Protein AF-A0A1I3ZCI2-F1 (afdb_monomer_lite)

Structure (mmCIF, N/CA/C/O backbone):
data_AF-A0A1I3ZCI2-F1
#
_entry.id   AF-A0A1I3ZCI2-F1
#
loop_
_atom_site.group_PDB
_atom_site.id
_atom_site.type_symbol
_atom_site.label_atom_id
_atom_site.label_alt_id
_atom_site.label_comp_id
_atom_site.label_asym_id
_atom_site.label_entity_id
_atom_site.label_seq_id
_atom_site.pdbx_PDB_ins_code
_atom_site.Cartn_x
_atom_site.Cartn_y
_atom_site.Cartn_z
_atom_site.occupancy
_atom_site.B_iso_or_equiv
_atom_site.auth_seq_id
_atom_site.auth_comp_id
_atom_site.auth_asym_id
_atom_site.auth_atom_id
_atom_site.pdbx_PDB_model_num
ATOM 1 N N . MET A 1 1 ? 65.351 52.005 45.453 1.00 59.25 1 MET A N 1
ATOM 2 C CA . MET A 1 1 ? 65.004 51.516 44.097 1.00 59.25 1 MET A CA 1
ATOM 3 C C . MET A 1 1 ? 65.085 49.979 43.999 1.00 59.25 1 MET A C 1
ATOM 5 O O . MET A 1 1 ? 65.671 49.461 43.067 1.00 59.25 1 MET A O 1
ATOM 9 N N . TYR A 1 2 ? 64.504 49.234 44.954 1.00 54.25 2 TYR A N 1
ATOM 10 C CA . TYR A 1 2 ? 64.512 47.751 44.967 1.00 54.25 2 TYR A CA 1
ATOM 11 C C . TYR A 1 2 ? 63.133 47.132 45.295 1.00 54.25 2 TYR A C 1
ATOM 13 O O . TYR A 1 2 ? 62.889 45.965 45.006 1.00 54.25 2 TYR A O 1
ATOM 21 N N . THR A 1 3 ? 62.190 47.919 45.827 1.00 52.69 3 THR A N 1
ATOM 22 C CA . THR A 1 3 ? 60.870 47.436 46.277 1.00 52.69 3 THR A CA 1
ATOM 23 C C . THR A 1 3 ? 59.794 47.467 45.179 1.00 52.69 3 THR A C 1
ATOM 25 O O . THR A 1 3 ? 58.899 46.633 45.184 1.00 52.69 3 THR A O 1
ATOM 28 N N . LEU A 1 4 ? 59.911 48.351 44.178 1.00 53.44 4 LEU A N 1
ATOM 29 C CA . LEU A 1 4 ? 58.973 48.442 43.039 1.00 53.44 4 LEU A CA 1
ATOM 30 C C . LEU A 1 4 ? 59.232 47.411 41.921 1.00 53.44 4 LEU A C 1
ATOM 32 O O . LEU A 1 4 ? 58.362 47.184 41.081 1.00 53.44 4 LEU A O 1
ATOM 36 N N . LEU A 1 5 ? 60.411 46.776 41.901 1.00 48.78 5 LEU A N 1
ATOM 37 C CA . LEU A 1 5 ? 60.762 45.772 40.889 1.00 48.78 5 LEU A CA 1
ATOM 38 C C . LEU A 1 5 ? 60.222 44.373 41.247 1.00 48.78 5 LEU A C 1
ATOM 40 O O . LEU A 1 5 ? 59.852 43.614 40.356 1.00 48.78 5 LEU A O 1
ATOM 44 N N . LYS A 1 6 ? 60.104 44.042 42.545 1.00 48.59 6 LYS A N 1
ATOM 45 C CA . LYS A 1 6 ? 59.619 42.728 43.016 1.00 48.59 6 LYS A CA 1
ATOM 46 C C . LYS A 1 6 ? 58.111 42.521 42.815 1.00 48.59 6 LYS A C 1
ATOM 48 O O . LYS A 1 6 ? 57.693 41.419 42.475 1.00 48.59 6 LYS A O 1
ATOM 53 N N . THR A 1 7 ? 57.294 43.565 42.950 1.00 51.94 7 THR A N 1
ATOM 54 C CA . THR A 1 7 ? 55.829 43.482 42.781 1.00 51.94 7 THR A CA 1
ATOM 55 C C . THR A 1 7 ? 55.403 43.339 41.319 1.00 51.94 7 THR A C 1
ATOM 57 O O . THR A 1 7 ? 54.515 42.543 41.026 1.00 51.94 7 THR A O 1
ATOM 60 N N . LYS A 1 8 ? 56.076 44.009 40.371 1.00 48.78 8 LYS A N 1
ATOM 61 C CA . LYS A 1 8 ? 55.823 43.794 38.930 1.00 48.78 8 LYS A CA 1
ATOM 62 C C . LYS A 1 8 ? 56.320 42.434 38.431 1.00 48.78 8 LYS A C 1
ATOM 64 O O . LYS A 1 8 ? 55.746 41.888 37.492 1.00 48.78 8 LYS A O 1
ATOM 69 N N . LEU A 1 9 ? 57.366 41.889 39.053 1.00 48.88 9 LEU A N 1
ATOM 70 C CA . LEU A 1 9 ? 57.919 40.584 38.701 1.00 48.88 9 LEU A CA 1
ATOM 71 C C . LEU A 1 9 ? 57.015 39.434 39.194 1.00 48.88 9 LEU A C 1
ATOM 73 O O . LEU A 1 9 ? 56.744 38.513 38.433 1.00 48.88 9 LEU A O 1
ATOM 77 N N . SER A 1 10 ? 56.446 39.541 40.402 1.00 54.84 10 SER A N 1
ATOM 78 C CA . SER A 1 10 ? 55.518 38.543 40.970 1.00 54.84 10 SER A CA 1
ATOM 79 C C . SER A 1 10 ? 54.188 38.424 40.198 1.00 54.84 10 SER A C 1
ATOM 81 O O . SER A 1 10 ? 53.708 37.321 39.947 1.00 54.84 10 SER A O 1
ATOM 83 N N . ILE A 1 11 ? 53.631 39.542 39.712 1.00 55.84 11 ILE A N 1
ATOM 84 C CA . ILE A 1 11 ? 52.380 39.545 38.923 1.00 55.84 11 ILE A CA 1
ATOM 85 C C . ILE A 1 11 ? 52.579 38.910 37.535 1.00 55.84 11 ILE A C 1
ATOM 87 O O . ILE A 1 11 ? 51.684 38.233 37.032 1.00 55.84 11 ILE A O 1
ATOM 91 N N . LYS A 1 12 ? 53.766 39.062 36.927 1.00 49.16 12 LYS A N 1
ATOM 92 C CA . LYS A 1 12 ? 54.084 38.414 35.644 1.00 49.16 12 LYS A CA 1
ATOM 93 C C . LYS A 1 12 ? 54.185 36.893 35.768 1.00 49.16 12 LYS A C 1
ATOM 95 O O . LYS A 1 12 ? 53.708 36.204 34.876 1.00 49.16 12 LYS A O 1
ATOM 100 N N . TYR A 1 13 ? 54.745 36.367 36.860 1.00 52.56 13 TYR A N 1
ATOM 101 C CA . TYR A 1 13 ? 54.815 34.916 37.080 1.00 52.56 13 TYR A CA 1
ATOM 102 C C . TYR A 1 13 ? 53.455 34.300 37.436 1.00 52.56 13 TYR A C 1
ATOM 104 O O . TYR A 1 13 ? 53.179 33.181 37.013 1.00 52.56 13 TYR A O 1
ATOM 112 N N . LEU A 1 14 ? 52.580 35.042 38.126 1.00 53.62 14 LEU A N 1
ATOM 113 C CA . LEU A 1 14 ? 51.213 34.604 38.427 1.00 53.62 14 LEU A CA 1
ATOM 114 C C . LEU A 1 14 ? 50.323 34.557 37.169 1.00 53.62 14 LEU A C 1
ATOM 116 O O . LEU A 1 14 ? 49.542 33.628 37.000 1.00 53.62 14 LEU A O 1
ATOM 120 N N . LEU A 1 15 ? 50.473 35.519 36.250 1.00 53.50 15 LEU A N 1
ATOM 121 C CA . LEU A 1 15 ? 49.758 35.509 34.966 1.00 53.50 15 LEU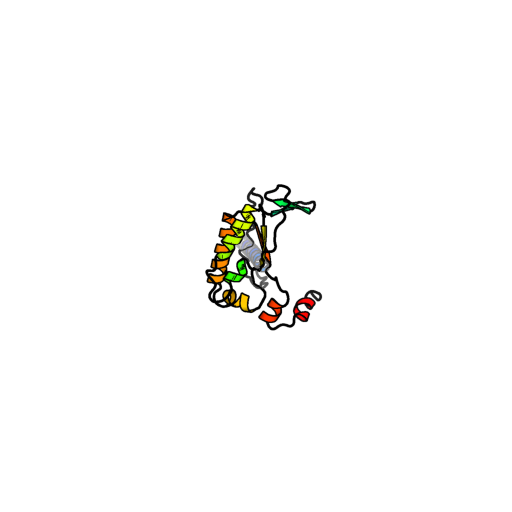 A CA 1
ATOM 122 C C . LEU A 1 15 ? 50.328 34.472 33.987 1.00 53.50 15 LEU A C 1
ATOM 124 O O . LEU A 1 15 ? 49.568 33.872 33.232 1.00 53.50 15 LEU A O 1
ATOM 128 N N . LEU A 1 16 ? 51.640 34.211 34.025 1.00 51.72 16 LEU A N 1
ATOM 129 C CA . LEU A 1 16 ? 52.275 33.181 33.200 1.00 51.72 16 LEU A CA 1
ATOM 130 C C . LEU A 1 16 ? 51.919 31.759 33.678 1.00 51.72 16 LEU A C 1
ATOM 132 O O . LEU A 1 16 ? 51.732 30.883 32.839 1.00 51.72 16 LEU A O 1
ATOM 136 N N . SER A 1 17 ? 51.751 31.522 34.989 1.00 53.41 17 SER A N 1
ATOM 137 C CA . SER A 1 17 ? 51.303 30.210 35.489 1.00 53.41 17 SER A CA 1
ATOM 138 C C . SER A 1 17 ? 49.814 29.952 35.229 1.00 53.41 17 SER A C 1
ATOM 140 O O . SER A 1 17 ? 49.446 28.818 34.925 1.00 53.41 17 SER A O 1
ATOM 142 N N . LEU A 1 18 ? 48.973 30.994 35.242 1.00 50.62 18 LEU A N 1
ATOM 143 C CA . LEU A 1 18 ? 47.554 30.882 34.887 1.00 50.62 18 LEU A CA 1
ATOM 144 C C . LEU A 1 18 ? 47.357 30.598 33.384 1.00 50.62 18 LEU A C 1
ATOM 146 O O . LEU A 1 18 ? 46.472 29.833 33.017 1.00 50.62 18 LEU A O 1
ATOM 150 N N . PHE A 1 19 ? 48.217 31.141 32.514 1.00 50.22 19 PHE A N 1
ATOM 151 C CA . PHE A 1 19 ? 48.160 30.885 31.067 1.00 50.22 19 PHE A CA 1
ATOM 152 C C . PHE A 1 19 ? 48.656 29.477 30.691 1.00 50.22 19 PHE A C 1
ATOM 154 O O . PHE A 1 19 ? 48.075 28.829 29.823 1.00 50.22 19 PHE A O 1
ATOM 161 N N . VAL A 1 20 ? 49.676 28.954 31.385 1.00 50.41 20 VAL A N 1
ATOM 162 C CA . VAL A 1 20 ? 50.170 27.577 31.174 1.00 50.41 20 VAL A CA 1
ATOM 163 C C . VAL A 1 20 ? 49.153 26.529 31.652 1.00 50.41 20 VAL A C 1
ATOM 165 O O . VAL A 1 20 ? 49.036 25.472 31.036 1.00 50.41 20 VAL A O 1
ATOM 168 N N . PHE A 1 21 ? 48.351 26.834 32.679 1.00 46.06 21 PHE A N 1
ATOM 169 C CA . PHE A 1 21 ? 47.284 25.939 33.146 1.00 46.06 21 PHE A CA 1
ATOM 170 C C . PHE A 1 21 ? 46.081 25.882 32.183 1.00 46.06 21 PHE A C 1
ATOM 172 O O . PHE A 1 21 ? 45.436 24.844 32.063 1.00 46.06 21 PHE A O 1
ATOM 179 N N . ILE A 1 22 ? 45.816 26.962 31.438 1.00 48.41 22 ILE A N 1
ATOM 180 C CA . ILE A 1 22 ? 44.743 27.022 30.427 1.00 48.41 22 ILE A CA 1
ATOM 181 C C . ILE A 1 22 ? 45.161 26.324 29.116 1.00 48.41 22 ILE A C 1
ATOM 183 O O . ILE A 1 22 ? 44.318 25.762 28.419 1.00 48.41 22 ILE A O 1
ATOM 187 N N . CYS A 1 23 ? 46.461 26.263 28.801 1.00 41.06 23 CYS A N 1
ATOM 188 C CA . CYS A 1 23 ? 46.961 25.574 27.604 1.00 41.06 23 CYS A CA 1
ATOM 189 C C . CYS A 1 23 ? 47.105 24.046 27.747 1.00 41.06 23 CYS A C 1
ATOM 191 O O . CYS A 1 23 ? 47.161 23.363 26.728 1.00 41.06 23 CYS A O 1
ATOM 193 N N . LEU A 1 24 ? 47.123 23.484 28.963 1.00 42.41 24 LEU A N 1
ATOM 194 C CA . LEU A 1 24 ? 47.218 22.026 29.171 1.00 42.41 24 LEU A CA 1
ATOM 195 C C . LEU A 1 24 ? 45.864 21.289 29.170 1.00 42.41 24 LEU A C 1
ATOM 197 O O . LEU A 1 24 ? 45.852 20.063 29.149 1.00 42.41 24 LEU A O 1
ATOM 201 N N . PHE A 1 25 ? 44.737 22.007 29.110 1.00 44.12 25 PHE A N 1
ATOM 202 C CA . PHE A 1 25 ? 43.405 21.415 28.893 1.00 44.12 25 PHE A CA 1
ATOM 203 C C . PHE A 1 25 ? 42.858 21.629 27.473 1.00 44.12 25 PHE A C 1
ATOM 205 O O . PHE A 1 25 ? 41.718 21.273 27.190 1.00 44.12 25 PHE A O 1
ATOM 212 N N . SER A 1 26 ? 43.669 22.166 26.557 1.00 43.00 26 SER A N 1
ATOM 213 C CA . SER A 1 26 ? 43.266 22.432 25.173 1.00 43.00 26 SER A CA 1
ATOM 214 C C . SER A 1 26 ? 44.251 21.825 24.174 1.00 43.00 26 SER A C 1
ATOM 216 O O . SER A 1 26 ? 44.944 22.538 23.458 1.00 43.00 26 SER A O 1
ATOM 218 N N . CYS A 1 27 ? 44.353 20.490 24.157 1.00 39.41 27 CYS A N 1
ATOM 219 C CA . CYS A 1 27 ? 44.742 19.726 22.963 1.00 39.41 27 CYS A CA 1
ATOM 220 C C . CYS A 1 27 ? 44.476 18.221 23.157 1.00 39.41 27 CYS A C 1
ATOM 222 O O . CYS A 1 27 ? 45.391 17.407 23.226 1.00 39.41 27 CYS A O 1
ATOM 224 N N . GLY A 1 28 ? 43.202 17.847 23.254 1.00 35.25 28 GLY A N 1
ATOM 225 C CA . GLY A 1 28 ? 42.750 16.483 22.987 1.00 35.25 28 GLY A CA 1
ATOM 226 C C . GLY A 1 28 ? 42.014 16.475 21.653 1.00 35.25 28 GLY A C 1
ATOM 227 O O . GLY A 1 28 ? 40.804 16.661 21.624 1.00 35.25 28 GLY A O 1
ATOM 228 N N . LYS A 1 29 ? 42.737 16.332 20.536 1.00 40.69 29 LYS A N 1
ATOM 229 C CA . LYS A 1 29 ? 42.114 16.009 19.245 1.00 40.69 29 LYS A CA 1
ATOM 230 C C . LYS A 1 29 ? 41.811 14.511 19.234 1.00 40.69 29 LYS A C 1
ATOM 232 O O . LYS A 1 29 ? 42.633 13.725 18.778 1.00 40.69 29 LYS A O 1
ATOM 237 N N . GLU A 1 30 ? 40.642 14.123 19.726 1.00 37.84 30 GLU A N 1
ATOM 238 C CA . GLU A 1 30 ? 40.010 12.890 19.259 1.00 37.84 30 GLU A CA 1
ATOM 239 C C . GLU A 1 30 ? 39.299 13.224 17.951 1.00 37.84 30 GLU A C 1
ATOM 241 O O . GLU A 1 30 ? 38.333 13.987 17.926 1.00 37.84 30 GLU A O 1
ATOM 246 N N . GLY A 1 31 ? 39.831 12.702 16.845 1.00 40.62 31 GLY A N 1
ATOM 247 C CA . GLY A 1 31 ? 39.145 12.716 15.563 1.00 40.62 31 GLY A CA 1
ATOM 248 C C . GLY A 1 31 ? 37.869 11.898 15.686 1.00 40.62 31 GLY A C 1
ATOM 249 O O . GLY A 1 31 ? 37.899 10.678 15.565 1.00 40.62 31 GLY A O 1
ATOM 250 N N . LYS A 1 32 ? 36.754 12.576 15.951 1.00 33.88 32 LYS A N 1
ATOM 251 C CA . LYS A 1 32 ? 35.428 12.020 15.727 1.00 33.88 32 LYS A CA 1
ATOM 252 C C . LYS A 1 32 ? 35.200 12.061 14.224 1.00 33.88 32 LYS A C 1
ATOM 254 O O . LYS A 1 32 ? 35.212 13.130 13.623 1.00 33.88 32 LYS A O 1
ATOM 259 N N . THR A 1 33 ? 35.056 10.893 13.615 1.00 37.25 33 THR A N 1
ATOM 260 C CA . THR A 1 33 ? 34.386 10.747 12.327 1.00 37.25 33 THR A CA 1
ATOM 261 C C . THR A 1 33 ? 33.009 11.389 12.469 1.00 37.25 33 THR A C 1
ATOM 263 O O . THR A 1 33 ? 32.139 10.856 13.154 1.00 37.25 33 THR A O 1
ATOM 266 N N . GLU A 1 34 ? 32.845 12.578 11.895 1.00 34.38 34 GLU A N 1
ATOM 267 C CA . GLU A 1 34 ? 31.553 13.239 11.768 1.00 34.38 34 GLU A CA 1
ATOM 268 C C . GLU A 1 34 ? 30.703 12.398 10.814 1.00 34.38 34 GLU A C 1
ATOM 270 O O . GLU A 1 34 ? 30.825 12.468 9.593 1.00 34.38 34 GLU A O 1
ATOM 275 N N . ILE A 1 35 ? 29.878 11.532 11.396 1.00 47.97 35 ILE A N 1
ATOM 276 C CA . ILE A 1 35 ? 28.652 11.087 10.746 1.00 47.97 35 ILE A CA 1
ATOM 277 C C . ILE A 1 35 ? 27.792 12.358 10.653 1.00 47.97 35 ILE A C 1
ATOM 279 O O . ILE A 1 35 ? 27.649 13.033 11.679 1.00 47.97 35 ILE A O 1
ATOM 283 N N . PRO A 1 36 ? 27.282 12.736 9.466 1.00 49.50 36 PRO A N 1
ATOM 284 C CA . PRO A 1 36 ? 26.398 13.888 9.335 1.00 49.50 36 PRO A CA 1
ATOM 285 C C . PRO A 1 36 ? 25.266 13.763 10.360 1.00 49.50 36 PRO A C 1
ATOM 287 O O . PRO A 1 36 ? 24.793 12.641 10.567 1.00 49.50 36 PRO A O 1
ATOM 290 N N . PRO A 1 37 ? 24.854 14.850 11.035 1.00 40.59 37 PRO A N 1
ATOM 291 C CA . PRO A 1 37 ? 23.706 14.776 11.919 1.00 40.59 37 PRO A CA 1
ATOM 292 C C . PRO A 1 37 ? 22.520 14.293 11.088 1.00 40.59 37 PRO A C 1
ATOM 294 O O . PRO A 1 37 ? 22.184 14.886 10.066 1.00 40.59 37 PRO A O 1
ATOM 297 N N . ASP A 1 38 ? 21.962 13.167 11.515 1.00 51.78 38 ASP A N 1
ATOM 298 C CA . ASP A 1 38 ? 20.661 12.695 11.085 1.00 51.78 38 ASP A CA 1
ATOM 299 C C . ASP A 1 38 ? 19.645 13.755 11.534 1.00 51.78 38 ASP A C 1
ATOM 301 O O . ASP A 1 38 ? 19.262 13.829 12.709 1.00 51.78 38 ASP A O 1
ATOM 305 N N . ASP A 1 39 ? 19.314 14.652 10.602 1.00 46.59 39 ASP A N 1
ATOM 306 C CA . ASP A 1 39 ? 18.337 15.744 10.737 1.00 46.59 39 ASP A CA 1
ATOM 307 C C . ASP A 1 39 ? 16.909 15.207 10.979 1.00 46.59 39 ASP A C 1
ATOM 309 O O . ASP A 1 39 ? 15.962 15.959 11.174 1.00 46.59 39 ASP A O 1
ATOM 313 N N . ASP A 1 40 ? 16.760 13.884 11.070 1.00 50.06 40 ASP A N 1
ATOM 314 C CA . ASP A 1 40 ? 15.508 13.194 11.358 1.00 50.06 40 ASP A CA 1
ATOM 315 C C . ASP A 1 40 ? 15.314 12.939 12.873 1.00 50.06 40 ASP A C 1
ATOM 317 O O . ASP A 1 40 ? 14.327 12.330 13.296 1.00 50.06 40 ASP A O 1
ATOM 321 N N . THR A 1 41 ? 16.238 13.399 13.731 1.00 45.31 41 THR A N 1
ATOM 322 C CA . THR A 1 41 ? 16.157 13.205 15.197 1.00 45.31 41 THR A CA 1
ATOM 323 C C . THR A 1 41 ? 15.316 14.247 15.937 1.00 45.31 41 THR A C 1
ATOM 325 O O . THR A 1 41 ? 15.110 14.118 17.152 1.00 45.31 41 THR A O 1
ATOM 328 N N . GLU A 1 42 ? 14.760 15.243 15.244 1.00 43.56 42 GLU A N 1
ATOM 329 C CA . GLU A 1 42 ? 13.741 16.106 15.834 1.00 43.56 42 GLU A CA 1
ATOM 330 C C . GLU A 1 42 ? 12.428 15.316 15.942 1.00 43.56 42 GLU A C 1
ATOM 332 O O . GLU A 1 42 ? 11.616 15.270 15.021 1.00 43.56 42 GLU A O 1
ATOM 337 N N . ILE A 1 43 ? 12.228 14.638 17.081 1.00 49.22 43 ILE A N 1
ATOM 338 C CA . ILE A 1 43 ? 10.948 13.999 17.410 1.00 49.22 43 ILE A CA 1
ATOM 339 C C . ILE A 1 43 ? 9.883 15.096 17.306 1.00 49.22 43 ILE A C 1
ATOM 341 O O . ILE A 1 43 ? 9.901 16.022 18.128 1.00 49.22 43 ILE A O 1
ATOM 345 N N . PRO A 1 44 ? 8.960 15.024 16.328 1.00 47.72 44 PRO A N 1
ATOM 346 C CA . PRO A 1 44 ? 7.988 16.080 16.133 1.00 47.72 44 PRO A CA 1
ATOM 347 C C . PRO A 1 44 ? 7.182 16.250 17.425 1.00 47.72 44 PRO A C 1
ATOM 349 O O . PRO A 1 44 ? 6.868 15.256 18.094 1.00 47.72 44 PRO A O 1
ATOM 352 N N . PRO A 1 45 ? 6.857 17.496 17.815 1.00 41.97 45 PRO A N 1
ATOM 353 C CA . PRO A 1 45 ? 6.168 17.764 19.066 1.00 41.97 45 PRO A CA 1
ATOM 354 C C . PRO A 1 45 ? 4.902 16.910 19.148 1.00 41.97 45 PRO A C 1
ATOM 356 O O . PRO A 1 45 ? 4.096 16.886 18.216 1.00 41.97 45 PRO A O 1
ATOM 359 N N . LYS A 1 46 ? 4.746 16.190 20.268 1.00 44.78 46 LYS A N 1
ATOM 360 C CA . LYS A 1 46 ? 3.597 15.322 20.547 1.00 44.78 46 LYS A CA 1
ATOM 361 C C . LYS A 1 46 ? 2.317 16.150 20.454 1.00 44.78 46 LYS A C 1
ATOM 363 O O . LYS A 1 46 ? 1.940 16.840 21.395 1.00 44.78 46 LYS A O 1
ATOM 368 N N . LYS A 1 47 ? 1.661 16.092 19.299 1.00 45.47 47 LYS A N 1
ATOM 369 C CA . LYS A 1 47 ? 0.342 16.676 19.085 1.00 45.47 47 LYS A CA 1
ATOM 370 C C . LYS A 1 47 ? -0.649 15.860 19.916 1.00 45.47 47 LYS A C 1
ATOM 372 O O . LYS A 1 47 ? -0.603 14.633 19.872 1.00 45.47 47 LYS A O 1
ATOM 377 N N . ASP A 1 48 ? -1.567 16.506 20.628 1.00 53.94 48 ASP A N 1
ATOM 378 C CA . ASP A 1 48 ? -2.640 15.852 21.404 1.00 53.94 48 ASP A CA 1
ATOM 379 C C . ASP A 1 48 ? -3.686 15.106 20.527 1.00 53.94 48 ASP A C 1
ATOM 381 O O . ASP A 1 48 ? -4.826 14.887 20.930 1.00 53.94 48 ASP A O 1
ATOM 385 N N . GLN A 1 49 ? -3.318 14.701 19.309 1.00 56.91 49 GLN A N 1
ATOM 386 C CA . GLN A 1 49 ? -4.117 13.917 18.373 1.00 56.91 49 GLN A CA 1
ATOM 387 C C . GLN A 1 49 ? -3.541 12.503 18.300 1.00 56.91 49 GLN A C 1
ATOM 389 O O . GLN A 1 49 ? -2.389 12.310 17.916 1.00 56.91 49 GLN A O 1
ATOM 394 N N . TYR A 1 50 ? -4.345 11.506 18.667 1.00 52.22 50 TYR A N 1
ATOM 395 C CA . TYR A 1 50 ? -3.969 10.101 18.533 1.00 52.22 50 TYR A CA 1
ATOM 396 C C . TYR A 1 50 ? -3.551 9.782 17.079 1.00 52.22 50 TYR A C 1
ATOM 398 O O . TYR A 1 50 ? -4.240 10.209 16.153 1.00 52.22 50 TYR A O 1
ATOM 406 N N . PRO A 1 51 ? -2.458 9.027 16.862 1.00 66.62 51 PRO A N 1
ATOM 407 C CA . PRO A 1 51 ? -1.763 8.914 15.571 1.00 66.62 51 PRO A CA 1
ATOM 408 C C . PRO A 1 51 ? -2.448 7.998 14.530 1.00 66.62 51 PRO A C 1
ATOM 410 O O . PRO A 1 51 ? -1.778 7.432 13.673 1.00 66.62 51 PRO A O 1
ATOM 413 N N . GLY A 1 52 ? -3.769 7.802 14.593 1.00 81.56 52 GLY A N 1
ATOM 414 C CA . GLY A 1 52 ? -4.463 6.754 13.835 1.00 81.56 52 GLY A CA 1
ATOM 415 C C . GLY A 1 52 ? -4.498 5.428 14.602 1.00 81.56 52 GLY A C 1
ATOM 416 O O . GLY A 1 52 ? -4.981 5.394 15.738 1.00 81.56 52 GLY A O 1
ATOM 417 N N . LEU A 1 53 ? -4.036 4.332 13.986 1.00 90.25 53 LEU A N 1
ATOM 418 C CA . LEU A 1 53 ? -3.957 3.020 14.644 1.00 90.25 53 LEU A CA 1
ATOM 419 C C . LEU A 1 53 ? -2.818 2.982 15.671 1.00 90.25 53 LEU A C 1
ATOM 421 O O . LEU A 1 53 ? -1.695 3.396 15.393 1.00 90.25 53 LEU A O 1
ATOM 425 N N .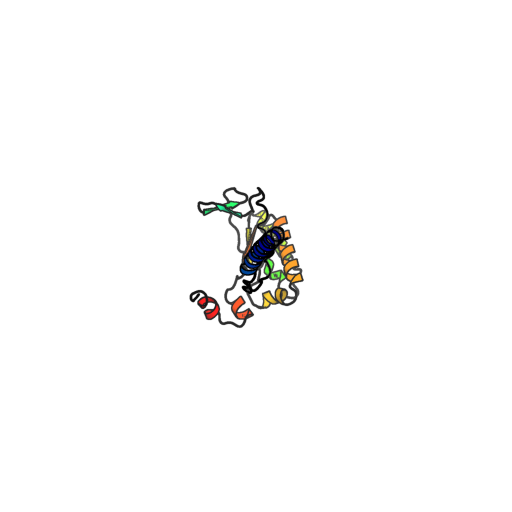 SER A 1 54 ? -3.094 2.438 16.852 1.00 91.25 54 SER A N 1
ATOM 426 C CA . SER A 1 54 ? -2.100 2.227 17.906 1.00 91.25 54 SER A CA 1
ATOM 427 C C . SER A 1 54 ? -2.437 0.999 18.749 1.00 91.25 54 SER A C 1
ATOM 429 O O . SER A 1 54 ? -3.488 0.382 18.578 1.00 91.25 54 SER A O 1
ATOM 431 N N . VAL A 1 55 ? -1.532 0.614 19.646 1.00 92.44 55 VAL A N 1
ATOM 432 C CA . VAL A 1 55 ? -1.724 -0.522 20.554 1.00 92.44 55 VAL A CA 1
ATOM 433 C C . VAL A 1 55 ? -1.701 -0.013 21.993 1.00 92.44 55 VAL A C 1
ATOM 435 O O . VAL A 1 55 ? -0.816 0.759 22.366 1.00 92.44 55 VAL A O 1
ATOM 438 N N . SER A 1 56 ? -2.689 -0.408 22.797 1.00 91.44 56 SER A N 1
ATOM 439 C CA . SER A 1 56 ? -2.752 -0.073 24.221 1.00 91.44 56 SER A CA 1
ATOM 440 C C . SER A 1 56 ? -1.660 -0.804 25.011 1.00 91.44 56 SER A C 1
ATOM 442 O O . SER A 1 56 ? -1.109 -1.806 24.557 1.00 91.44 56 SER A O 1
ATOM 444 N N . ALA A 1 57 ? -1.389 -0.366 26.245 1.00 90.69 57 ALA A N 1
ATOM 445 C CA . ALA A 1 57 ? -0.453 -1.058 27.140 1.00 90.69 57 ALA A CA 1
ATOM 446 C C . ALA A 1 57 ? -0.839 -2.528 27.416 1.00 90.69 57 ALA A C 1
ATOM 448 O O . ALA A 1 57 ? 0.016 -3.332 27.774 1.00 90.69 57 ALA A O 1
ATOM 449 N N . ASN A 1 58 ? -2.113 -2.880 27.217 1.00 92.56 58 ASN A N 1
ATOM 450 C CA . ASN A 1 58 ? -2.646 -4.227 27.419 1.00 92.56 58 ASN A CA 1
ATOM 451 C C . ASN A 1 58 ? -2.754 -5.034 26.110 1.00 92.56 58 ASN A C 1
ATOM 453 O O . ASN A 1 58 ? -3.303 -6.134 26.120 1.00 92.56 58 ASN A O 1
ATOM 457 N N . GLY A 1 59 ? -2.258 -4.506 24.985 1.00 92.88 59 GLY A N 1
ATOM 458 C CA . GLY A 1 59 ? -2.275 -5.193 23.691 1.00 92.88 59 GLY A CA 1
ATOM 459 C C . GLY A 1 59 ? -3.566 -5.031 22.881 1.00 92.88 59 GLY A C 1
ATOM 460 O O . GLY A 1 59 ? -3.769 -5.759 21.912 1.00 92.88 59 GLY A O 1
ATOM 461 N N . GLU A 1 60 ? -4.451 -4.097 23.242 1.00 94.50 60 GLU A N 1
ATOM 462 C CA . GLU A 1 60 ? -5.663 -3.822 22.460 1.00 94.50 60 GLU A CA 1
ATOM 463 C C . GLU A 1 60 ? -5.353 -2.900 21.282 1.00 94.50 60 GLU A C 1
ATOM 465 O O . GLU A 1 60 ? -4.670 -1.890 21.443 1.00 94.50 60 GLU A O 1
ATOM 470 N N . LEU A 1 61 ? -5.896 -3.212 20.106 1.00 94.00 61 LEU A N 1
ATOM 471 C CA . LEU A 1 61 ? -5.833 -2.314 18.958 1.00 94.00 61 LEU A CA 1
ATOM 472 C C . LEU A 1 61 ? -6.768 -1.122 19.192 1.00 94.00 61 LEU A C 1
ATOM 474 O O . LEU A 1 61 ? -7.945 -1.301 19.510 1.00 94.00 61 LEU A O 1
ATOM 478 N N . LEU A 1 62 ? -6.248 0.087 19.016 1.00 93.38 62 LEU A N 1
ATOM 479 C CA . LEU A 1 62 ? -6.981 1.339 19.144 1.00 93.38 62 LEU A CA 1
ATOM 480 C C . LEU A 1 62 ? -6.994 2.059 17.797 1.00 93.38 62 LEU A C 1
ATOM 482 O O . LEU A 1 62 ? -5.977 2.098 17.108 1.00 93.38 62 LEU A O 1
ATOM 486 N N . LEU A 1 63 ? -8.118 2.677 17.449 1.00 90.88 63 LEU A N 1
ATOM 487 C CA . LEU A 1 63 ? -8.219 3.649 16.364 1.00 90.88 63 LEU A CA 1
ATOM 488 C C . LEU A 1 63 ? -8.600 4.986 16.987 1.00 90.88 63 LEU A C 1
ATOM 490 O O . LEU A 1 63 ? -9.653 5.102 17.614 1.00 90.88 63 LEU A O 1
ATOM 494 N N . ASN A 1 64 ? -7.729 5.986 16.854 1.00 89.19 64 ASN A N 1
ATOM 495 C CA . ASN A 1 64 ? -7.930 7.312 17.447 1.00 89.19 64 ASN A CA 1
ATOM 496 C C . ASN A 1 64 ? -8.180 7.264 18.971 1.00 89.19 64 ASN A C 1
ATOM 498 O O . ASN A 1 64 ? -8.984 8.023 19.507 1.00 89.19 64 ASN A O 1
ATOM 502 N N . GLY A 1 65 ? -7.510 6.339 19.666 1.00 88.88 65 GLY A N 1
ATOM 503 C CA . GLY A 1 65 ? -7.627 6.160 21.118 1.00 88.88 65 GLY A CA 1
ATOM 504 C C . GLY A 1 65 ? -8.835 5.334 21.580 1.00 88.88 65 GLY A C 1
ATOM 505 O O . GLY A 1 65 ? -8.963 5.078 22.775 1.00 88.88 65 GLY A O 1
ATOM 506 N N . VAL A 1 66 ? -9.6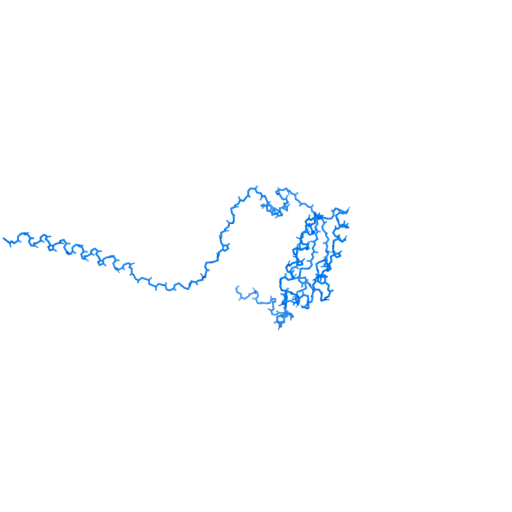96 4.877 20.667 1.00 91.06 66 VAL A N 1
ATOM 507 C CA . VAL A 1 66 ? -10.871 4.048 20.981 1.00 91.06 66 VAL A CA 1
ATOM 508 C C . VAL A 1 66 ? -10.593 2.587 20.616 1.00 91.06 66 VAL A C 1
ATOM 510 O O . VAL A 1 66 ? -10.029 2.351 19.546 1.00 91.06 66 VAL A O 1
ATOM 513 N N . PRO A 1 67 ? -10.990 1.595 21.443 1.00 94.69 67 PRO A N 1
ATOM 514 C CA . PRO A 1 67 ? -10.875 0.181 21.092 1.00 94.69 67 PRO A CA 1
ATOM 515 C C . PRO A 1 67 ? -11.456 -0.119 19.710 1.00 94.69 67 PRO A C 1
ATOM 517 O O . PRO A 1 67 ? -12.614 0.191 19.426 1.00 94.69 67 PRO A O 1
ATOM 520 N N . TYR A 1 68 ? -10.646 -0.733 18.853 1.00 94.44 68 TYR A N 1
ATOM 521 C CA . TYR A 1 68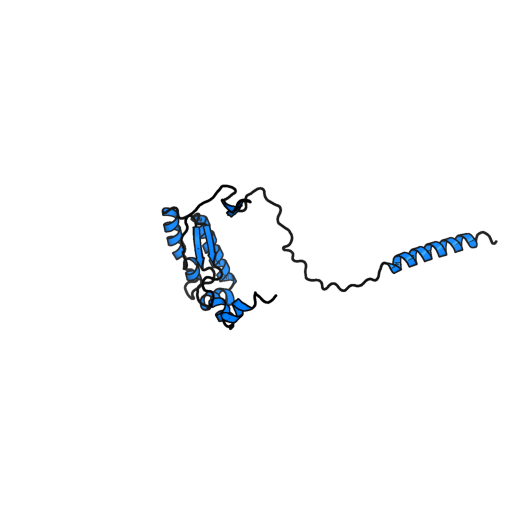 ? -10.970 -0.965 17.454 1.00 94.44 68 TYR A CA 1
ATOM 522 C C . TYR A 1 68 ? -10.894 -2.446 17.096 1.00 94.44 68 TYR A C 1
ATOM 524 O O . TYR A 1 68 ? -9.956 -3.161 17.448 1.00 94.44 68 TYR A O 1
ATOM 532 N N . LYS A 1 69 ? -11.901 -2.901 16.349 1.00 94.25 69 LYS A N 1
ATOM 533 C CA . LYS A 1 69 ? -11.950 -4.216 15.712 1.00 94.25 69 LYS A CA 1
ATOM 534 C C . LYS A 1 69 ? -12.543 -4.030 14.323 1.00 94.25 69 LYS A C 1
ATOM 536 O O . LYS A 1 69 ? -13.594 -3.410 14.184 1.00 94.25 69 LYS A O 1
ATOM 541 N N . GLY A 1 70 ? -11.890 -4.583 13.311 1.00 92.75 70 GLY A N 1
ATOM 542 C CA . GLY A 1 70 ? -12.358 -4.525 11.932 1.00 92.75 70 GLY A CA 1
ATOM 543 C C . GLY A 1 70 ? -11.973 -5.786 11.172 1.00 92.75 70 GLY A C 1
ATOM 544 O O . GLY A 1 70 ? -10.997 -6.453 11.517 1.00 92.75 70 GLY A O 1
ATOM 545 N N . ILE A 1 71 ? -12.755 -6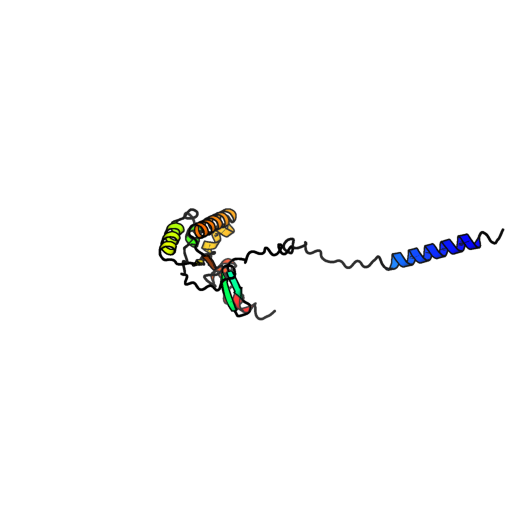.116 10.147 1.00 96.75 71 ILE A N 1
ATOM 546 C CA . ILE A 1 71 ? -12.503 -7.251 9.256 1.00 96.75 71 ILE A CA 1
ATOM 547 C C . ILE A 1 71 ? -12.228 -6.689 7.868 1.00 96.75 71 ILE A C 1
ATOM 549 O O . ILE A 1 71 ? -13.138 -6.187 7.215 1.00 96.75 71 ILE A O 1
ATOM 553 N N . GLY A 1 72 ? -10.972 -6.762 7.438 1.00 97.31 72 GLY A N 1
ATOM 554 C CA . GLY A 1 72 ? -10.549 -6.340 6.107 1.00 97.31 72 GLY A CA 1
ATOM 555 C C . GLY A 1 72 ? -10.465 -7.486 5.106 1.00 97.31 72 GLY A C 1
ATOM 556 O O . GLY A 1 72 ? -10.746 -8.645 5.418 1.00 97.31 72 GLY A O 1
ATOM 557 N N . VAL A 1 73 ? -10.015 -7.159 3.896 1.00 98.25 73 VAL A N 1
ATOM 558 C CA . VAL A 1 73 ? -9.772 -8.137 2.825 1.00 98.25 73 VAL A CA 1
ATOM 559 C C . VAL A 1 73 ? -8.343 -8.049 2.298 1.00 98.25 73 VAL A C 1
ATOM 561 O O . VAL A 1 73 ? -7.700 -7.002 2.359 1.00 98.25 73 VAL A O 1
ATOM 564 N N . ASN A 1 74 ? -7.841 -9.148 1.735 1.00 98.19 74 ASN A N 1
ATOM 565 C CA . ASN A 1 74 ? -6.652 -9.079 0.891 1.00 98.19 74 ASN A CA 1
ATOM 566 C C . ASN A 1 74 ? -7.084 -8.600 -0.500 1.00 98.19 74 ASN A C 1
ATOM 568 O O . ASN A 1 74 ? -7.808 -9.309 -1.196 1.00 98.19 74 ASN A O 1
ATOM 572 N N . TYR A 1 75 ? -6.618 -7.424 -0.909 1.00 97.81 75 TYR A N 1
ATOM 573 C CA . TYR A 1 75 ? -6.797 -6.882 -2.253 1.00 97.81 75 TYR A CA 1
ATOM 574 C C . TYR A 1 75 ? -5.429 -6.777 -2.934 1.00 97.81 75 TYR A C 1
ATOM 576 O O . TYR A 1 75 ? -4.897 -5.695 -3.168 1.00 97.81 75 TYR A O 1
ATOM 584 N N . PHE A 1 76 ? -4.837 -7.945 -3.196 1.00 96.88 76 PHE A N 1
ATOM 585 C CA . PHE A 1 76 ? -3.450 -8.096 -3.642 1.00 96.88 76 PHE A CA 1
ATOM 586 C C . PHE A 1 76 ? -3.073 -7.152 -4.795 1.00 96.88 76 PHE A C 1
ATOM 588 O O . PHE A 1 76 ? -2.114 -6.393 -4.669 1.00 96.88 76 PHE A O 1
ATOM 595 N N . ASN A 1 77 ? -3.849 -7.178 -5.881 1.00 94.88 77 ASN A N 1
ATOM 596 C CA . ASN A 1 77 ? -3.568 -6.454 -7.120 1.00 94.88 77 ASN A CA 1
ATOM 597 C C . ASN A 1 77 ? -4.208 -5.059 -7.184 1.00 94.88 77 ASN A C 1
ATOM 599 O O . ASN A 1 77 ? -4.335 -4.496 -8.273 1.00 94.88 77 ASN A O 1
ATOM 603 N N . GLY A 1 78 ? -4.672 -4.514 -6.053 1.00 96.06 78 GLY A N 1
ATOM 604 C CA . GLY A 1 78 ? -5.224 -3.160 -5.994 1.00 96.06 78 GLY A CA 1
ATOM 605 C C . GLY A 1 78 ? -4.227 -2.146 -6.551 1.00 96.06 78 GLY A C 1
ATOM 606 O O . GLY A 1 78 ? -4.520 -1.484 -7.536 1.00 96.06 78 GLY A O 1
ATOM 607 N N . PHE A 1 79 ? -3.026 -2.110 -5.972 1.00 97.62 79 PHE A N 1
ATOM 608 C CA . PHE A 1 79 ? -1.963 -1.203 -6.399 1.00 97.62 79 PHE A CA 1
ATOM 609 C C . PHE A 1 79 ? -1.122 -1.758 -7.554 1.00 97.62 79 PHE A C 1
ATOM 611 O O . PHE A 1 79 ? -0.765 -1.016 -8.453 1.00 97.62 79 PHE A O 1
ATOM 618 N N . THR A 1 80 ? -0.833 -3.064 -7.587 1.00 96.06 80 THR A N 1
ATOM 619 C CA . THR A 1 80 ? 0.178 -3.611 -8.516 1.00 96.06 80 THR A CA 1
ATOM 620 C C . THR A 1 80 ? -0.150 -3.440 -10.000 1.00 96.06 80 THR A C 1
ATOM 622 O O . THR A 1 80 ? 0.753 -3.540 -10.820 1.00 96.06 80 THR A O 1
ATOM 625 N N . ARG A 1 81 ? -1.418 -3.196 -10.360 1.00 95.06 81 ARG A N 1
ATOM 626 C CA . ARG A 1 81 ? -1.820 -2.870 -11.740 1.00 95.06 81 ARG A CA 1
ATOM 627 C C . ARG A 1 81 ? -1.181 -1.576 -12.245 1.00 95.06 81 ARG A C 1
ATOM 629 O O . ARG A 1 81 ? -0.874 -1.482 -13.422 1.00 95.06 81 ARG A O 1
ATOM 636 N N . THR A 1 82 ? -0.887 -0.637 -11.347 1.00 96.38 82 THR A N 1
ATOM 637 C CA . THR A 1 82 ? -0.222 0.631 -11.679 1.00 96.38 82 THR A CA 1
ATOM 638 C C . THR A 1 82 ? 1.288 0.481 -11.901 1.00 96.38 82 THR A C 1
ATOM 640 O O . THR A 1 82 ? 1.957 1.466 -12.202 1.00 96.38 82 THR A O 1
ATOM 643 N N . LEU A 1 83 ? 1.839 -0.729 -11.725 1.00 95.19 83 LEU A N 1
ATOM 644 C CA . LEU A 1 83 ? 3.274 -1.017 -11.833 1.00 95.19 83 LEU A CA 1
ATOM 645 C C . LEU A 1 83 ? 3.659 -1.673 -13.162 1.00 95.19 83 LEU A C 1
ATOM 647 O O . LEU A 1 83 ? 4.841 -1.709 -13.495 1.00 95.19 83 LEU A O 1
ATOM 651 N N . ASP A 1 84 ? 2.693 -2.226 -13.898 1.00 90.69 84 ASP A N 1
ATOM 652 C CA . ASP A 1 84 ? 2.961 -2.918 -15.157 1.00 90.69 84 ASP A CA 1
ATOM 653 C C . ASP A 1 84 ? 3.094 -1.905 -16.309 1.00 90.69 84 ASP A C 1
ATOM 655 O O . ASP A 1 84 ? 2.327 -0.944 -16.414 1.00 90.69 84 ASP A O 1
ATOM 659 N N . GLU A 1 85 ? 4.079 -2.123 -17.187 1.00 89.38 85 GLU A N 1
ATOM 660 C CA . GLU A 1 85 ? 4.316 -1.278 -18.362 1.00 89.38 85 GLU A CA 1
ATOM 661 C C . GLU A 1 85 ? 3.039 -1.139 -19.209 1.00 89.38 85 GLU A C 1
ATOM 663 O O . GLU A 1 85 ? 2.348 -2.117 -19.508 1.00 89.38 85 GLU A O 1
ATOM 668 N N . GLY A 1 86 ? 2.703 0.101 -19.573 1.00 92.31 86 GLY A N 1
ATOM 669 C CA . GLY A 1 86 ? 1.468 0.430 -20.289 1.00 92.31 86 GLY A CA 1
ATOM 670 C C . GLY A 1 86 ? 0.212 0.529 -19.412 1.00 92.31 86 GLY A C 1
ATOM 671 O O . GLY A 1 86 ? -0.853 0.834 -19.943 1.00 92.31 86 GLY A O 1
ATOM 672 N N . GLN A 1 87 ? 0.315 0.312 -18.095 1.00 93.38 87 GLN A N 1
ATOM 673 C CA . GLN A 1 87 ? -0.800 0.418 -17.138 1.00 93.38 87 GLN A CA 1
ATOM 674 C C . GLN A 1 87 ? -0.537 1.403 -15.991 1.00 93.38 87 GLN A C 1
ATOM 676 O O . GLN A 1 87 ? -1.250 1.409 -14.992 1.00 93.38 87 GLN A O 1
ATOM 681 N N . TYR A 1 88 ? 0.454 2.286 -16.126 1.00 94.19 88 TYR A N 1
ATOM 682 C CA . TYR A 1 88 ? 0.826 3.219 -15.057 1.00 94.19 88 TYR A CA 1
ATOM 683 C C . TYR A 1 88 ? -0.278 4.202 -14.654 1.00 94.19 88 TYR A C 1
ATOM 685 O O . TYR A 1 88 ? -0.209 4.755 -13.562 1.00 94.19 88 TYR A O 1
ATOM 693 N N . ASP A 1 89 ? -1.286 4.401 -15.501 1.00 93.88 89 ASP A N 1
ATOM 694 C CA . ASP A 1 89 ? -2.446 5.251 -15.221 1.00 93.88 89 ASP A CA 1
ATOM 695 C C . ASP A 1 89 ? -3.720 4.435 -14.914 1.00 93.88 89 ASP A C 1
ATOM 697 O O . ASP A 1 89 ? -4.819 4.989 -14.920 1.00 93.88 89 ASP A O 1
ATOM 701 N N . ASP A 1 90 ? -3.605 3.122 -14.656 1.00 96.44 90 ASP A N 1
ATOM 702 C CA . ASP A 1 90 ? -4.742 2.290 -14.239 1.00 96.44 90 ASP A CA 1
ATOM 703 C C . ASP A 1 90 ? -5.309 2.803 -12.910 1.00 96.44 90 ASP A C 1
ATOM 705 O O . ASP A 1 90 ? -4.639 2.799 -11.878 1.00 96.44 90 ASP A O 1
ATOM 709 N N . ASP A 1 91 ? -6.572 3.223 -12.928 1.00 97.00 91 ASP A N 1
ATOM 710 C CA . ASP A 1 91 ? -7.301 3.660 -11.741 1.00 97.00 91 ASP A CA 1
ATOM 711 C C . ASP A 1 91 ? -8.487 2.747 -11.393 1.00 97.00 91 ASP A C 1
ATOM 713 O O . ASP A 1 91 ? -9.338 3.081 -10.560 1.00 97.00 91 ASP A O 1
ATOM 717 N N . SER A 1 92 ? -8.513 1.540 -11.967 1.00 96.94 92 SER A N 1
ATOM 718 C CA . SER A 1 92 ? -9.590 0.561 -11.791 1.00 96.94 92 SER A CA 1
ATOM 719 C C . SER A 1 92 ? -9.742 0.099 -10.337 1.00 96.94 92 SER A C 1
ATOM 721 O O . SER A 1 92 ? -10.802 -0.394 -9.935 1.00 96.94 92 SER A O 1
ATOM 723 N N . TYR A 1 93 ? -8.720 0.307 -9.501 1.00 97.56 93 TYR A N 1
ATOM 724 C CA . TYR A 1 93 ? -8.796 0.079 -8.060 1.00 97.56 93 TYR A CA 1
ATOM 725 C C . TYR A 1 93 ? -9.878 0.924 -7.370 1.00 97.56 93 TYR A C 1
ATOM 727 O O . TYR A 1 93 ? -10.445 0.448 -6.384 1.00 97.56 93 TYR A O 1
ATOM 735 N N . LYS A 1 94 ? -10.242 2.099 -7.910 1.00 98.44 94 LYS A N 1
ATOM 736 C CA . LYS A 1 94 ? -11.323 2.954 -7.381 1.00 98.44 94 LYS A CA 1
ATOM 737 C C . LYS A 1 94 ? -12.677 2.248 -7.397 1.00 98.44 94 LYS A C 1
ATOM 739 O O . LYS A 1 94 ? -13.443 2.367 -6.446 1.00 98.44 94 LYS A O 1
ATOM 744 N N . ILE A 1 95 ? -12.948 1.440 -8.427 1.00 98.19 95 ILE A N 1
ATOM 745 C CA . ILE A 1 95 ? -14.160 0.602 -8.499 1.00 98.19 95 ILE A CA 1
ATOM 746 C C . ILE A 1 95 ? -14.164 -0.404 -7.341 1.00 98.19 95 ILE A C 1
ATOM 748 O O . ILE A 1 95 ? -15.186 -0.616 -6.690 1.00 98.19 95 ILE A O 1
ATOM 752 N N . GLY A 1 96 ? -13.000 -0.991 -7.048 1.00 97.94 96 GLY A N 1
ATOM 753 C CA . GLY A 1 96 ? -12.824 -1.878 -5.902 1.00 97.94 96 GLY A CA 1
ATOM 754 C C . GLY A 1 96 ? -13.051 -1.167 -4.567 1.00 97.94 96 GLY A C 1
ATOM 755 O O . GLY A 1 96 ? -13.758 -1.699 -3.717 1.00 97.94 96 GLY A O 1
ATOM 756 N N . PHE A 1 97 ? -12.516 0.041 -4.383 1.00 98.62 97 PHE A N 1
ATOM 757 C CA . PHE A 1 97 ? -12.753 0.832 -3.170 1.00 98.62 97 PHE A CA 1
ATOM 758 C C . PHE A 1 97 ? -14.229 1.177 -2.981 1.00 98.62 97 PHE A C 1
ATOM 760 O O . PHE A 1 97 ? -14.760 0.944 -1.897 1.00 98.62 97 PHE A O 1
ATOM 767 N N . ALA A 1 98 ? -14.917 1.618 -4.036 1.00 98.44 98 ALA A N 1
ATOM 768 C CA . ALA A 1 98 ? -16.356 1.869 -3.991 1.00 98.44 98 ALA A CA 1
ATOM 769 C C . ALA A 1 98 ? -17.142 0.612 -3.570 1.00 98.44 98 ALA A C 1
ATOM 771 O O . ALA A 1 98 ? -17.985 0.670 -2.674 1.00 98.44 98 ALA A O 1
ATOM 772 N N . TYR A 1 99 ? -16.813 -0.544 -4.155 1.00 98.25 99 TYR A N 1
ATOM 773 C CA . TYR A 1 99 ? -17.436 -1.829 -3.825 1.00 98.25 99 TYR A CA 1
ATOM 774 C C . TYR A 1 99 ? -17.225 -2.243 -2.358 1.00 98.25 99 TYR A C 1
ATOM 776 O O . TYR A 1 99 ? -18.139 -2.773 -1.715 1.00 98.25 99 TYR A O 1
ATOM 784 N N . LEU A 1 100 ? -16.019 -2.020 -1.825 1.00 98.31 100 LEU A N 1
ATOM 785 C CA . LEU A 1 100 ? -15.662 -2.324 -0.437 1.00 98.31 100 LEU A CA 1
ATOM 786 C C . LEU A 1 100 ? -16.341 -1.370 0.547 1.00 98.31 100 LEU A C 1
ATOM 788 O O . LEU A 1 100 ? -16.866 -1.822 1.569 1.00 98.31 100 LEU A O 1
ATOM 792 N N . LYS A 1 101 ? -16.402 -0.080 0.207 1.00 97.69 101 LYS A N 1
ATOM 793 C CA . LYS A 1 101 ? -17.084 0.947 0.994 1.00 97.69 101 LYS A CA 1
ATOM 794 C C . LYS A 1 101 ? -18.575 0.653 1.138 1.00 97.69 101 LYS A C 1
ATOM 796 O O . LYS A 1 101 ? -19.083 0.668 2.255 1.00 97.69 101 LYS A O 1
ATOM 801 N N . GLU A 1 102 ? -19.252 0.286 0.049 1.00 98.12 102 GLU A N 1
ATOM 802 C CA . GLU A 1 102 ? -20.668 -0.128 0.059 1.00 98.12 102 GLU A CA 1
ATOM 803 C C . GLU A 1 102 ? -20.935 -1.285 1.044 1.00 98.12 102 GLU A C 1
ATOM 805 O O . GLU A 1 102 ? -22.011 -1.391 1.630 1.00 98.12 102 GLU A O 1
ATOM 810 N N . ARG A 1 103 ? -19.934 -2.147 1.266 1.00 97.62 103 ARG A N 1
ATOM 811 C CA . ARG A 1 103 ? -20.009 -3.323 2.151 1.00 97.62 103 ARG A CA 1
ATOM 812 C C . ARG A 1 103 ? -19.448 -3.083 3.547 1.00 97.62 103 ARG A C 1
ATOM 814 O O . ARG A 1 103 ? -19.371 -4.028 4.328 1.00 97.62 103 ARG A O 1
ATOM 821 N N . ASN A 1 104 ? -19.085 -1.844 3.877 1.00 97.12 104 ASN A N 1
ATOM 822 C CA . ASN A 1 104 ? -18.473 -1.472 5.152 1.00 97.12 104 ASN A CA 1
ATOM 823 C C . ASN A 1 104 ? -17.183 -2.257 5.459 1.00 97.12 104 ASN A C 1
ATOM 825 O O . ASN A 1 104 ? -16.897 -2.551 6.620 1.00 97.12 104 ASN A O 1
ATOM 829 N N . VAL A 1 105 ? -16.400 -2.609 4.432 1.00 98.19 105 VAL A N 1
ATOM 830 C CA . VAL A 1 105 ? -15.061 -3.179 4.632 1.00 98.19 105 VAL A CA 1
ATOM 831 C C . VAL A 1 105 ? -14.104 -2.028 4.965 1.00 98.19 105 VAL A C 1
ATOM 833 O O . VAL A 1 105 ? -13.918 -1.154 4.124 1.00 98.19 105 VAL A O 1
ATOM 836 N N . PRO A 1 106 ? -13.491 -1.995 6.162 1.00 96.25 106 PRO A N 1
ATOM 837 C CA . PRO A 1 106 ? -12.806 -0.806 6.657 1.00 96.25 106 PRO A CA 1
ATOM 838 C C . PRO A 1 106 ? -11.342 -0.699 6.225 1.00 96.25 106 PRO A C 1
ATOM 840 O O . PRO A 1 106 ? -10.760 0.372 6.344 1.00 96.25 106 PRO A O 1
ATOM 843 N N . PHE A 1 107 ? -10.713 -1.791 5.781 1.00 97.69 107 PHE A N 1
ATOM 844 C CA . PHE A 1 107 ? -9.323 -1.766 5.333 1.00 97.69 107 PHE A CA 1
ATOM 845 C C . PHE A 1 107 ? -8.986 -2.910 4.380 1.00 97.69 107 PHE A C 1
ATOM 847 O O . PHE A 1 107 ? -9.646 -3.956 4.357 1.00 97.69 107 PHE A O 1
ATOM 854 N N . ILE A 1 108 ? -7.904 -2.723 3.629 1.00 98.50 108 ILE A N 1
ATOM 855 C CA . ILE A 1 108 ? -7.325 -3.739 2.755 1.00 98.50 108 ILE A CA 1
ATOM 856 C C . ILE A 1 108 ? -5.870 -4.025 3.107 1.00 98.50 108 ILE A C 1
ATOM 858 O O . ILE A 1 108 ? -5.116 -3.133 3.490 1.00 98.50 108 ILE A O 1
ATOM 862 N N . ARG A 1 109 ? -5.454 -5.273 2.895 1.00 98.25 109 ARG A N 1
ATOM 863 C CA . ARG A 1 109 ? -4.043 -5.643 2.757 1.00 98.25 109 ARG A CA 1
ATOM 864 C C . ARG A 1 109 ? -3.717 -5.820 1.278 1.00 98.25 109 ARG A C 1
ATOM 866 O O . ARG A 1 109 ? -4.396 -6.590 0.600 1.00 98.25 109 ARG A O 1
ATOM 873 N N . PHE A 1 110 ? -2.686 -5.147 0.779 1.00 98.19 110 PHE A N 1
ATOM 874 C CA . PHE A 1 110 ? -2.324 -5.153 -0.646 1.00 98.19 110 PHE A CA 1
ATOM 875 C C . PHE A 1 110 ? -0.817 -5.328 -0.851 1.00 98.19 110 PHE A C 1
ATOM 877 O O . PHE A 1 110 ? -0.040 -5.182 0.096 1.00 98.19 110 PHE A O 1
ATOM 884 N N . SER A 1 111 ? -0.400 -5.671 -2.073 1.00 97.31 111 SER A N 1
ATOM 885 C CA . SER A 1 111 ? 1.023 -5.711 -2.417 1.00 97.31 111 SER A CA 1
ATOM 886 C C . SER A 1 111 ? 1.487 -4.349 -2.924 1.00 97.31 111 SER A C 1
ATOM 888 O O . SER A 1 111 ? 0.976 -3.862 -3.932 1.00 97.31 111 SER A O 1
ATOM 890 N N . LEU A 1 112 ? 2.447 -3.742 -2.222 1.00 96.31 112 LEU A N 1
ATOM 891 C CA . LEU A 1 112 ? 3.007 -2.440 -2.590 1.00 96.31 112 LEU A CA 1
ATOM 892 C C . LEU A 1 112 ? 4.101 -2.574 -3.658 1.00 96.31 112 LEU A C 1
ATOM 894 O O . LEU A 1 112 ? 4.201 -1.731 -4.534 1.00 96.31 112 LEU A O 1
ATOM 898 N N . ALA A 1 113 ? 4.890 -3.649 -3.615 1.00 90.06 113 ALA A N 1
ATOM 899 C CA . ALA A 1 113 ? 6.022 -3.852 -4.524 1.00 90.06 113 ALA A CA 1
ATOM 900 C C . ALA A 1 113 ? 5.803 -4.978 -5.557 1.00 90.06 113 ALA A C 1
ATOM 902 O O . ALA A 1 113 ? 6.728 -5.393 -6.251 1.00 90.06 113 ALA A O 1
ATOM 903 N N . GLY A 1 114 ? 4.584 -5.518 -5.650 1.00 90.94 114 GLY A N 1
ATOM 904 C CA . GLY A 1 114 ? 4.256 -6.601 -6.579 1.00 90.94 114 GLY A CA 1
ATOM 905 C C . GLY A 1 114 ? 4.649 -7.999 -6.099 1.00 90.94 114 GLY A C 1
ATOM 906 O O . GLY A 1 114 ? 4.762 -8.259 -4.900 1.00 90.94 114 GLY A O 1
ATOM 907 N N . TYR A 1 115 ? 4.747 -8.937 -7.043 1.00 93.50 115 TYR A N 1
ATOM 908 C CA . TYR A 1 115 ? 5.045 -10.353 -6.773 1.00 93.50 115 TYR A CA 1
ATOM 909 C C . TYR A 1 115 ? 6.326 -10.816 -7.462 1.00 93.50 115 TYR A C 1
ATOM 911 O O . TYR A 1 115 ? 7.020 -11.685 -6.946 1.00 93.50 115 TYR A O 1
ATOM 919 N N . TRP A 1 116 ? 6.669 -10.239 -8.608 1.00 93.56 116 TRP A N 1
ATOM 920 C CA . TRP A 1 116 ? 7.847 -10.620 -9.385 1.00 93.56 116 TRP A CA 1
ATOM 921 C C . TRP A 1 116 ? 8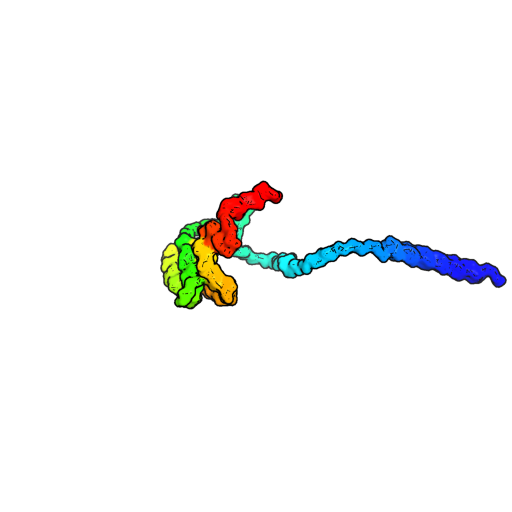.827 -9.450 -9.492 1.00 93.56 116 TRP A C 1
ATOM 923 O O . TRP A 1 116 ? 8.384 -8.306 -9.385 1.00 93.56 116 TRP A O 1
ATOM 933 N N . PRO A 1 117 ? 10.127 -9.702 -9.750 1.00 93.25 117 PRO A N 1
ATOM 934 C CA . PRO A 1 117 ? 11.123 -8.640 -9.903 1.00 93.25 117 PRO A CA 1
ATOM 935 C C . PRO A 1 117 ? 10.704 -7.553 -10.896 1.00 93.25 117 PRO A C 1
ATOM 937 O O . PRO A 1 117 ? 10.854 -6.381 -10.592 1.00 93.25 117 PRO A O 1
ATOM 940 N N . LYS A 1 118 ? 10.039 -7.924 -12.000 1.00 93.25 118 LYS A N 1
ATOM 941 C CA . LYS A 1 118 ? 9.503 -6.968 -12.986 1.00 93.25 118 LYS A CA 1
ATOM 942 C C . LYS A 1 118 ? 8.592 -5.877 -12.398 1.00 93.25 118 LYS A C 1
ATOM 944 O O . LYS A 1 118 ? 8.479 -4.795 -12.948 1.00 93.25 118 LYS A O 1
ATOM 949 N N . ASN A 1 119 ? 7.912 -6.135 -11.276 1.00 93.75 119 ASN A N 1
ATOM 950 C CA . ASN A 1 119 ? 7.048 -5.127 -10.654 1.00 93.75 119 ASN A CA 1
ATOM 951 C C . ASN A 1 119 ? 7.851 -4.005 -9.970 1.00 93.75 119 ASN A C 1
ATOM 953 O O . ASN A 1 119 ? 7.276 -2.983 -9.606 1.00 93.75 119 ASN A O 1
ATOM 957 N N . TRP A 1 120 ? 9.164 -4.186 -9.810 1.00 94.38 120 TRP A N 1
ATOM 958 C CA . TRP A 1 120 ? 10.090 -3.164 -9.335 1.00 94.38 120 TRP A CA 1
ATOM 959 C C . TRP A 1 120 ? 10.627 -2.280 -10.465 1.00 94.38 120 TRP A C 1
ATOM 961 O O . TRP A 1 120 ? 11.226 -1.248 -10.167 1.00 94.38 120 TRP A O 1
ATOM 971 N N . ASP A 1 121 ? 10.396 -2.629 -11.736 1.00 94.31 121 ASP A N 1
ATOM 972 C CA . ASP A 1 121 ? 10.964 -1.913 -12.886 1.00 94.31 121 ASP A CA 1
ATOM 973 C C . ASP A 1 121 ? 10.577 -0.431 -12.878 1.00 94.31 121 ASP A C 1
ATOM 975 O O . ASP A 1 121 ? 11.438 0.427 -13.073 1.00 94.31 121 ASP A O 1
ATOM 979 N N . LEU A 1 122 ? 9.314 -0.111 -12.562 1.00 95.69 122 LEU A N 1
ATOM 980 C CA . LEU A 1 122 ? 8.865 1.278 -12.446 1.00 95.69 122 LEU A CA 1
ATOM 981 C C . LEU A 1 122 ? 9.619 2.020 -11.333 1.00 95.69 122 LEU A C 1
ATOM 983 O O . LEU A 1 122 ? 10.132 3.103 -11.565 1.00 95.69 122 LEU A O 1
ATOM 987 N N . TYR A 1 123 ? 9.767 1.425 -10.147 1.00 95.50 123 TYR A N 1
ATOM 988 C CA . TYR A 1 123 ? 10.503 2.057 -9.045 1.00 95.50 123 TYR A CA 1
ATOM 989 C C . TYR A 1 123 ? 11.989 2.284 -9.374 1.00 95.50 123 TYR A C 1
ATOM 991 O O . TYR A 1 123 ? 12.590 3.262 -8.920 1.00 95.50 123 TYR A O 1
ATOM 999 N N . LEU A 1 124 ? 12.593 1.375 -10.143 1.00 94.12 124 LEU A N 1
ATOM 1000 C CA . LEU A 1 124 ? 14.011 1.422 -10.498 1.00 94.12 124 LEU A CA 1
ATOM 1001 C C . LEU A 1 124 ? 14.310 2.367 -11.665 1.00 94.12 124 LEU A C 1
ATOM 1003 O O . LEU A 1 124 ? 15.389 2.957 -11.690 1.00 94.12 124 LEU A O 1
ATOM 1007 N N . THR A 1 125 ? 13.384 2.511 -12.614 1.00 95.44 125 THR A N 1
ATOM 1008 C CA . THR A 1 125 ? 13.582 3.331 -13.821 1.00 95.44 125 THR A CA 1
ATOM 1009 C C . THR A 1 125 ? 12.933 4.713 -13.727 1.00 95.44 125 THR A C 1
ATOM 1011 O O . THR A 1 125 ? 13.523 5.679 -14.205 1.00 95.44 125 THR A O 1
ATOM 1014 N N . ASP A 1 126 ? 11.779 4.832 -13.065 1.00 96.69 126 ASP A N 1
ATOM 1015 C CA . ASP A 1 126 ? 11.034 6.079 -12.861 1.00 96.69 126 ASP A CA 1
ATOM 1016 C C . ASP A 1 126 ? 10.382 6.109 -11.465 1.00 96.69 126 ASP A C 1
ATOM 1018 O O . ASP A 1 126 ? 9.183 5.892 -11.246 1.00 96.69 126 ASP A O 1
ATOM 1022 N N . LYS A 1 127 ? 11.233 6.385 -10.477 1.00 96.75 127 LYS A N 1
ATOM 1023 C CA . LYS A 1 127 ? 10.845 6.465 -9.068 1.00 96.75 127 LYS A CA 1
ATOM 1024 C C . LYS A 1 127 ? 9.792 7.545 -8.803 1.00 96.75 127 LYS A C 1
ATOM 1026 O O . LYS A 1 127 ? 8.951 7.365 -7.925 1.00 96.75 127 LYS A O 1
ATOM 1031 N N . GLU A 1 128 ? 9.837 8.655 -9.535 1.00 97.81 128 GLU A N 1
ATOM 1032 C CA . GLU A 1 128 ? 8.877 9.749 -9.376 1.00 97.81 128 GLU A CA 1
ATOM 1033 C C . GLU A 1 128 ? 7.474 9.286 -9.761 1.00 97.81 128 GLU A C 1
ATOM 1035 O O . GLU A 1 128 ? 6.538 9.456 -8.976 1.00 97.81 128 GLU A O 1
ATOM 1040 N N . LYS A 1 129 ? 7.328 8.611 -10.907 1.00 96.88 129 LYS A N 1
ATOM 1041 C CA . LYS A 1 129 ? 6.044 8.045 -11.329 1.00 96.88 129 LYS A CA 1
ATOM 1042 C C . LYS A 1 129 ? 5.535 6.974 -10.365 1.00 96.88 129 LYS A C 1
ATOM 1044 O O . LYS A 1 129 ? 4.341 6.955 -10.066 1.00 96.88 129 LYS A O 1
ATOM 1049 N N . PHE A 1 130 ? 6.412 6.124 -9.822 1.00 97.50 130 PHE A N 1
ATOM 1050 C CA . PHE A 1 130 ? 6.024 5.155 -8.787 1.00 97.50 130 PHE A CA 1
ATOM 1051 C C . PHE A 1 130 ? 5.355 5.839 -7.582 1.00 97.50 130 PHE A C 1
ATOM 1053 O O . PHE A 1 130 ? 4.270 5.429 -7.162 1.00 97.50 130 PHE A O 1
ATOM 1060 N N . PHE A 1 131 ? 5.974 6.893 -7.039 1.00 97.88 131 PHE A N 1
ATOM 1061 C CA . PHE A 1 131 ? 5.420 7.609 -5.887 1.00 97.88 131 PHE A CA 1
ATOM 1062 C C . PHE A 1 131 ? 4.171 8.414 -6.243 1.00 97.88 131 PHE A C 1
ATOM 1064 O O . PHE A 1 131 ? 3.222 8.393 -5.470 1.00 97.88 131 PHE A O 1
ATOM 1071 N N . GLN A 1 132 ? 4.095 9.015 -7.433 1.00 97.88 132 GLN A N 1
ATOM 1072 C CA . GLN A 1 132 ? 2.860 9.650 -7.915 1.00 97.88 132 GLN A CA 1
ATOM 1073 C C . GLN A 1 132 ? 1.691 8.656 -7.970 1.00 97.88 132 GLN A C 1
ATOM 1075 O O . GLN A 1 132 ? 0.573 8.975 -7.560 1.00 97.88 132 GLN A O 1
ATOM 1080 N N . ASN A 1 133 ? 1.945 7.434 -8.448 1.00 97.69 133 ASN A N 1
ATOM 1081 C CA . ASN A 1 133 ? 0.942 6.374 -8.486 1.00 97.69 133 ASN A CA 1
ATOM 1082 C C . ASN A 1 133 ? 0.527 5.947 -7.071 1.00 97.69 133 ASN A C 1
ATOM 1084 O O . ASN A 1 133 ? -0.661 5.727 -6.817 1.00 97.69 133 ASN A O 1
ATOM 1088 N N . LEU A 1 134 ? 1.484 5.843 -6.143 1.00 98.12 134 LEU A N 1
ATOM 1089 C CA . LEU A 1 134 ? 1.212 5.520 -4.742 1.00 98.12 134 LEU A CA 1
ATOM 1090 C C . LEU A 1 134 ? 0.394 6.620 -4.054 1.00 98.12 134 LEU A C 1
ATOM 1092 O O . LEU A 1 134 ? -0.597 6.303 -3.399 1.00 98.12 134 LEU A O 1
ATOM 1096 N N . ASP A 1 135 ? 0.736 7.889 -4.262 1.00 98.38 135 ASP A N 1
ATOM 1097 C CA . ASP A 1 135 ? 0.004 9.037 -3.722 1.00 98.38 135 ASP A CA 1
ATOM 1098 C C . ASP A 1 135 ? -1.442 9.060 -4.230 1.00 98.38 135 ASP A C 1
ATOM 1100 O O . ASP A 1 135 ? -2.379 9.235 -3.450 1.00 98.38 135 ASP A O 1
ATOM 1104 N N . ALA A 1 136 ? -1.653 8.812 -5.527 1.00 98.31 136 ALA A N 1
ATOM 1105 C CA . ALA A 1 136 ? -2.992 8.721 -6.107 1.00 98.31 136 ALA A CA 1
ATOM 1106 C C . ALA A 1 136 ? -3.813 7.562 -5.510 1.00 98.31 136 ALA A C 1
ATOM 1108 O O . ALA A 1 136 ? -5.011 7.719 -5.241 1.00 98.31 136 ALA A O 1
ATOM 1109 N N . PHE A 1 137 ? -3.173 6.415 -5.266 1.00 98.50 137 PHE A N 1
ATOM 1110 C CA . PHE A 1 137 ? -3.797 5.255 -4.632 1.00 98.50 137 PHE A CA 1
ATOM 1111 C C . PHE A 1 137 ? -4.177 5.535 -3.170 1.00 98.50 137 PHE A C 1
ATOM 1113 O O . PHE A 1 137 ? -5.308 5.245 -2.773 1.00 98.50 137 PHE A O 1
ATOM 1120 N N . VAL A 1 138 ? -3.273 6.138 -2.388 1.00 98.25 138 VAL A N 1
ATOM 1121 C CA . VAL A 1 138 ? -3.506 6.523 -0.984 1.00 98.25 138 VAL A CA 1
ATOM 1122 C C . VAL A 1 138 ? -4.621 7.554 -0.888 1.00 98.25 138 VAL A C 1
ATOM 1124 O O . VAL A 1 138 ? -5.585 7.330 -0.161 1.00 98.25 138 VAL A O 1
ATOM 1127 N N . LYS A 1 139 ? -4.554 8.624 -1.685 1.00 98.31 139 LYS A N 1
ATOM 1128 C CA . LYS A 1 139 ? -5.595 9.655 -1.730 1.00 98.31 139 LYS A CA 1
ATOM 1129 C C . LYS A 1 139 ? -6.964 9.066 -2.067 1.00 98.31 139 LYS A C 1
ATOM 1131 O O . LYS A 1 139 ? -7.957 9.390 -1.427 1.00 98.31 139 LYS A O 1
ATOM 1136 N N . SER A 1 140 ? -7.023 8.160 -3.043 1.00 98.31 140 SER A N 1
ATOM 1137 C CA . SER A 1 140 ? -8.277 7.477 -3.373 1.00 98.31 140 SER A CA 1
ATOM 1138 C C . SER A 1 140 ? -8.777 6.635 -2.193 1.00 98.31 140 SER A C 1
ATOM 1140 O O . SER A 1 140 ? -9.968 6.628 -1.903 1.00 98.31 140 SER A O 1
ATOM 1142 N N . ALA A 1 141 ? -7.894 5.932 -1.480 1.00 98.19 141 ALA A N 1
ATOM 1143 C CA . ALA A 1 141 ? -8.288 5.165 -0.301 1.00 98.19 141 ALA A CA 1
ATOM 1144 C C . ALA A 1 141 ? -8.857 6.069 0.809 1.00 98.19 141 ALA A C 1
ATOM 1146 O O . ALA A 1 141 ? -9.864 5.707 1.416 1.00 98.19 141 ALA A O 1
ATOM 1147 N N . GLU A 1 142 ? -8.285 7.259 1.022 1.00 97.06 142 GLU A N 1
ATOM 1148 C CA . GLU A 1 142 ? -8.820 8.273 1.943 1.00 97.06 142 GLU A CA 1
ATOM 1149 C C . GLU A 1 142 ? -10.218 8.751 1.524 1.00 97.06 142 GLU A C 1
ATOM 1151 O O . GLU A 1 142 ? -11.127 8.769 2.353 1.00 97.06 142 GLU A O 1
ATOM 1156 N N . GLU A 1 143 ? -10.422 9.067 0.239 1.00 97.81 143 GLU A N 1
ATOM 1157 C CA . GLU A 1 143 ? -11.719 9.497 -0.314 1.00 97.81 143 GLU A CA 1
ATOM 1158 C C . GLU A 1 143 ? -12.830 8.452 -0.104 1.00 97.81 143 GLU A C 1
ATOM 1160 O O . GLU A 1 143 ? -13.986 8.808 0.133 1.00 97.81 143 GLU A O 1
ATOM 1165 N N . PHE A 1 144 ? -12.488 7.161 -0.156 1.00 97.94 144 PHE A N 1
ATOM 1166 C CA . PHE A 1 144 ? -13.416 6.053 0.100 1.00 97.94 144 PHE A CA 1
ATOM 1167 C C . PHE A 1 144 ? -13.423 5.569 1.560 1.00 97.94 144 PHE A C 1
ATOM 1169 O O . PHE A 1 144 ? -14.150 4.625 1.880 1.00 97.94 144 PHE A O 1
ATOM 1176 N N . GLU A 1 145 ? -12.656 6.205 2.450 1.00 95.69 145 GLU A N 1
ATOM 1177 C CA . GLU A 1 145 ? -12.491 5.829 3.861 1.00 95.69 145 GLU A CA 1
ATOM 1178 C C . GLU A 1 145 ? -12.043 4.363 4.049 1.00 95.69 145 GLU A C 1
ATOM 1180 O O . GLU A 1 145 ? -12.558 3.634 4.902 1.00 95.69 145 GLU A O 1
ATOM 1185 N N . ILE A 1 146 ? -11.086 3.919 3.229 1.00 97.75 146 ILE A N 1
ATOM 1186 C CA . ILE A 1 146 ? -10.473 2.588 3.272 1.00 97.75 146 ILE A CA 1
ATOM 1187 C C . ILE A 1 146 ? -9.079 2.682 3.899 1.00 97.75 146 ILE A C 1
ATOM 1189 O O . ILE A 1 146 ? -8.167 3.296 3.352 1.00 97.75 146 ILE A O 1
ATOM 1193 N N . GLY A 1 147 ? -8.881 2.004 5.028 1.00 96.25 147 GLY A N 1
ATOM 1194 C CA . GLY A 1 147 ? -7.563 1.834 5.634 1.00 96.25 147 GLY A CA 1
ATOM 1195 C C . GLY A 1 147 ? -6.637 0.960 4.782 1.00 96.25 147 GLY A C 1
ATOM 1196 O O . GLY A 1 147 ? -7.066 0.008 4.124 1.00 96.25 147 GLY A O 1
ATOM 1197 N N . LEU A 1 148 ? -5.339 1.251 4.827 1.00 97.50 148 LEU A N 1
ATOM 1198 C CA . LEU A 1 148 ? -4.327 0.581 4.016 1.00 97.50 148 LEU A CA 1
ATOM 1199 C C . LEU A 1 148 ? -3.319 -0.174 4.889 1.00 97.50 148 LEU A C 1
ATOM 1201 O O . LEU A 1 148 ? -2.697 0.399 5.778 1.00 97.50 148 LEU A O 1
ATOM 1205 N N . ILE A 1 149 ? -3.126 -1.462 4.598 1.00 97.00 149 ILE A N 1
ATOM 1206 C CA . ILE A 1 149 ? -2.061 -2.300 5.163 1.00 97.00 149 ILE A CA 1
ATOM 1207 C C . ILE A 1 149 ? -1.119 -2.703 4.014 1.00 97.00 149 ILE A C 1
ATOM 1209 O O . ILE A 1 149 ? -1.393 -3.683 3.307 1.00 97.00 149 ILE A O 1
ATOM 1213 N N . PRO A 1 150 ? -0.027 -1.953 3.780 1.00 97.31 150 PRO A N 1
ATOM 1214 C CA . PRO A 1 150 ? 0.908 -2.252 2.704 1.00 97.31 150 PRO A CA 1
ATOM 1215 C C . PRO A 1 150 ? 1.785 -3.455 3.056 1.00 97.31 150 PRO A C 1
ATOM 1217 O O . PRO A 1 150 ? 2.420 -3.511 4.109 1.00 97.31 150 PRO A O 1
ATOM 1220 N N . SER A 1 151 ? 1.862 -4.422 2.145 1.00 96.31 151 SER A N 1
ATOM 1221 C CA . SER A 1 151 ? 2.862 -5.486 2.192 1.00 96.31 151 SER A CA 1
ATOM 1222 C C . SER A 1 151 ? 4.005 -5.122 1.249 1.00 96.31 151 SER A C 1
ATOM 1224 O O . SER A 1 151 ? 3.850 -5.199 0.030 1.00 96.31 151 SER A O 1
ATOM 1226 N N . PHE A 1 152 ? 5.157 -4.756 1.810 1.00 91.75 152 PHE A N 1
ATOM 1227 C CA . PHE A 1 152 ? 6.373 -4.470 1.036 1.00 91.75 152 PHE A CA 1
ATOM 1228 C C . PHE A 1 152 ? 6.957 -5.736 0.400 1.00 91.75 152 PHE A C 1
ATOM 1230 O O . PHE A 1 152 ? 7.451 -5.705 -0.720 1.00 91.75 152 PHE A O 1
ATOM 1237 N N . PHE A 1 153 ? 6.829 -6.872 1.089 1.00 90.56 153 PHE A N 1
ATOM 1238 C CA . PHE A 1 153 ? 7.370 -8.156 0.650 1.00 90.56 153 PHE A CA 1
ATOM 1239 C C . PHE A 1 153 ? 6.250 -9.191 0.597 1.00 90.56 153 PHE A C 1
ATOM 1241 O O . PHE A 1 153 ? 6.042 -9.960 1.533 1.00 90.56 153 PHE A O 1
ATOM 1248 N N . TRP A 1 154 ? 5.452 -9.161 -0.474 1.00 93.75 154 TRP A N 1
ATOM 1249 C CA . TRP A 1 154 ? 4.365 -10.131 -0.644 1.00 93.75 154 TRP A CA 1
ATOM 1250 C C . TRP A 1 154 ? 4.886 -11.537 -0.953 1.00 93.75 154 TRP A C 1
ATOM 1252 O O . TRP A 1 154 ? 4.330 -12.526 -0.479 1.00 93.75 154 TRP A O 1
ATOM 1262 N N . HIS A 1 155 ? 5.950 -11.616 -1.749 1.00 92.81 155 HIS A N 1
ATOM 1263 C CA . HIS A 1 155 ? 6.573 -12.858 -2.175 1.00 92.81 155 HIS A CA 1
ATOM 1264 C C . HIS A 1 155 ? 8.056 -12.824 -1.790 1.00 92.81 155 HIS A C 1
ATOM 1266 O O . HIS A 1 155 ? 8.825 -11.994 -2.267 1.00 92.81 155 HIS A O 1
ATOM 1272 N N . THR A 1 156 ? 8.446 -13.690 -0.854 1.00 89.88 156 THR A N 1
ATOM 1273 C CA . THR A 1 156 ? 9.786 -13.688 -0.244 1.00 89.88 156 THR A CA 1
ATOM 1274 C C . THR A 1 156 ? 10.940 -13.835 -1.248 1.00 89.88 156 THR A C 1
ATOM 1276 O O . THR A 1 156 ? 11.937 -13.143 -1.063 1.00 89.88 156 THR A O 1
ATOM 1279 N N . PRO A 1 157 ? 10.847 -14.661 -2.312 1.00 91.62 157 PRO A N 1
ATOM 1280 C CA . PRO A 1 157 ? 11.914 -14.796 -3.311 1.00 91.62 157 PRO A CA 1
ATOM 1281 C C . PRO A 1 157 ? 12.162 -13.557 -4.176 1.00 91.62 157 PRO A C 1
ATOM 1283 O O . PRO A 1 157 ? 13.237 -13.435 -4.750 1.00 91.62 157 PRO A O 1
ATOM 1286 N N . THR A 1 158 ? 11.215 -12.619 -4.250 1.00 92.62 158 THR A N 1
ATOM 1287 C CA . THR A 1 158 ? 11.296 -11.474 -5.170 1.00 92.62 158 THR A CA 1
ATOM 1288 C C . THR A 1 158 ? 12.511 -10.595 -4.921 1.00 92.62 158 THR A C 1
ATOM 1290 O O . THR A 1 158 ? 13.156 -10.174 -5.873 1.00 92.62 158 THR A O 1
ATOM 1293 N N . VAL A 1 159 ? 12.829 -10.310 -3.655 1.00 90.94 159 VAL A N 1
ATOM 1294 C CA . VAL A 1 159 ? 13.993 -9.481 -3.312 1.00 90.94 159 VAL A CA 1
ATOM 1295 C C . VAL A 1 159 ? 15.302 -10.213 -3.619 1.00 90.94 159 VAL A C 1
ATOM 1297 O O . VAL A 1 159 ? 16.113 -9.622 -4.322 1.00 90.94 159 VAL A O 1
ATOM 1300 N N . PRO A 1 160 ? 15.511 -11.475 -3.184 1.00 92.06 160 PRO A N 1
ATOM 1301 C CA . PRO A 1 160 ? 16.655 -12.280 -3.615 1.00 92.06 160 PRO A CA 1
ATOM 1302 C C . PRO A 1 160 ? 16.851 -12.298 -5.136 1.00 92.06 160 PRO A C 1
ATOM 1304 O O . PRO A 1 160 ? 17.948 -12.001 -5.604 1.00 92.06 160 PRO A O 1
ATOM 1307 N N . ASP A 1 161 ? 15.789 -12.544 -5.909 1.00 92.38 161 ASP A N 1
ATOM 1308 C CA . ASP A 1 161 ? 15.856 -12.534 -7.375 1.00 92.38 161 ASP A CA 1
ATOM 1309 C C . ASP A 1 161 ? 16.254 -11.152 -7.922 1.00 92.38 161 ASP A C 1
ATOM 1311 O O . ASP A 1 161 ? 17.023 -11.064 -8.878 1.00 92.38 161 ASP A O 1
ATOM 1315 N N . LEU A 1 162 ? 15.769 -10.069 -7.302 1.00 91.12 162 LEU A N 1
ATOM 1316 C CA . LEU A 1 162 ? 16.088 -8.694 -7.691 1.00 91.12 162 LEU A CA 1
ATOM 1317 C C . LEU A 1 162 ? 17.565 -8.343 -7.464 1.00 91.12 162 LEU A C 1
ATOM 1319 O O . LEU A 1 162 ? 18.156 -7.626 -8.269 1.00 91.12 162 LEU A O 1
ATOM 1323 N N . VAL A 1 163 ? 18.160 -8.835 -6.374 1.00 90.88 163 VAL A N 1
ATOM 1324 C CA . VAL A 1 163 ? 19.561 -8.549 -6.012 1.00 90.88 163 VAL A CA 1
ATOM 1325 C C . VAL A 1 163 ? 20.547 -9.623 -6.489 1.00 90.88 163 VAL A C 1
ATOM 1327 O O . VAL A 1 163 ? 21.752 -9.475 -6.302 1.00 90.88 163 VAL A O 1
ATOM 1330 N N . GLY A 1 164 ? 20.058 -10.696 -7.119 1.00 90.62 164 GLY A N 1
ATOM 1331 C CA . GLY A 1 164 ? 20.881 -11.810 -7.596 1.00 90.62 164 GLY A CA 1
ATOM 1332 C C . GLY A 1 164 ? 21.411 -12.723 -6.484 1.00 90.62 164 GLY A C 1
ATOM 1333 O O . GLY A 1 164 ? 22.444 -13.370 -6.663 1.00 90.62 164 GLY A O 1
ATOM 1334 N N . GLU A 1 165 ? 20.729 -12.788 -5.339 1.00 89.25 165 GLU A N 1
ATOM 1335 C CA . GLU A 1 165 ? 21.114 -13.619 -4.195 1.00 89.25 165 GLU A CA 1
ATOM 1336 C C . GLU A 1 165 ? 20.233 -14.875 -4.068 1.00 89.25 165 GLU A C 1
ATOM 1338 O O . GLU A 1 165 ? 19.045 -14.844 -4.388 1.00 89.25 165 GLU A O 1
ATOM 1343 N N . PRO A 1 166 ? 20.749 -16.006 -3.547 1.00 84.94 166 PRO A N 1
ATOM 1344 C CA . PRO A 1 166 ? 19.904 -17.163 -3.270 1.00 84.94 166 PRO A CA 1
ATOM 1345 C C . PRO A 1 166 ? 19.031 -16.948 -2.024 1.00 84.94 166 PRO A C 1
ATOM 1347 O O . PRO A 1 166 ? 19.516 -16.525 -0.972 1.00 84.94 166 PRO A O 1
ATOM 1350 N N . VAL A 1 167 ? 17.765 -17.376 -2.091 1.00 81.56 167 VAL A N 1
ATOM 1351 C CA . VAL A 1 167 ? 16.764 -17.241 -1.007 1.00 81.56 167 VAL A CA 1
ATOM 1352 C C . VAL A 1 167 ? 17.265 -17.761 0.353 1.00 81.56 167 VAL A C 1
ATOM 1354 O O . VAL A 1 167 ? 16.985 -17.170 1.394 1.00 81.56 167 VAL A O 1
ATOM 1357 N N . ILE A 1 168 ? 18.037 -18.854 0.363 1.00 71.62 168 ILE A N 1
ATOM 1358 C CA . ILE A 1 168 ? 18.542 -19.481 1.596 1.00 71.62 168 ILE A CA 1
ATOM 1359 C C . ILE A 1 168 ? 19.600 -18.638 2.330 1.00 71.62 168 ILE A C 1
ATOM 1361 O O . ILE A 1 168 ? 19.715 -18.749 3.551 1.00 71.62 168 ILE A O 1
ATOM 1365 N N . TYR A 1 169 ? 20.360 -17.794 1.625 1.00 62.53 169 TYR A N 1
ATOM 1366 C CA . TYR A 1 169 ? 21.367 -16.928 2.252 1.00 62.53 169 TYR A CA 1
ATOM 1367 C C . TYR A 1 169 ? 20.735 -15.668 2.846 1.00 62.53 169 TYR A C 1
ATOM 1369 O O . TYR A 1 169 ? 21.108 -15.276 3.952 1.00 62.53 169 TYR A O 1
ATOM 1377 N N . ALA A 1 170 ? 19.711 -15.116 2.188 1.00 58.84 170 ALA A N 1
ATOM 1378 C CA . ALA A 1 170 ? 18.940 -13.984 2.702 1.00 58.84 170 ALA A CA 1
ATOM 1379 C C . ALA A 1 170 ? 18.278 -14.286 4.065 1.00 58.84 170 ALA A C 1
ATOM 1381 O O . ALA A 1 170 ? 18.202 -13.412 4.923 1.00 58.84 170 ALA A O 1
ATOM 1382 N N . ALA A 1 171 ? 17.851 -15.533 4.301 1.00 58.94 171 ALA A N 1
ATOM 1383 C CA . ALA A 1 171 ? 17.231 -15.944 5.564 1.00 58.94 171 ALA A CA 1
ATOM 1384 C C . ALA A 1 171 ? 18.235 -16.286 6.686 1.00 58.94 171 ALA A C 1
ATOM 1386 O O . ALA A 1 171 ? 17.895 -16.186 7.862 1.00 58.94 171 ALA A O 1
ATOM 1387 N N . ARG A 1 172 ? 19.462 -16.713 6.352 1.00 56.22 172 ARG A N 1
ATOM 1388 C CA . ARG A 1 172 ? 20.436 -17.243 7.330 1.00 56.22 172 ARG A CA 1
ATOM 1389 C C . ARG A 1 172 ? 21.365 -16.200 7.946 1.00 56.22 172 ARG A C 1
ATOM 1391 O O . ARG A 1 172 ? 21.838 -16.410 9.057 1.00 56.22 172 ARG A O 1
ATOM 1398 N N . ASN A 1 173 ? 21.606 -15.075 7.278 1.00 52.81 173 ASN A N 1
ATOM 1399 C CA . ASN A 1 173 ? 22.542 -14.053 7.769 1.00 52.81 173 ASN A CA 1
ATOM 1400 C C . ASN A 1 173 ? 22.011 -13.214 8.953 1.00 52.81 173 ASN A C 1
ATOM 1402 O O . ASN A 1 173 ? 22.700 -12.302 9.405 1.00 52.81 173 ASN A O 1
ATOM 1406 N N . TYR A 1 174 ? 20.811 -13.513 9.466 1.00 51.38 174 TYR A N 1
ATOM 1407 C CA . TYR A 1 174 ? 20.226 -12.831 10.626 1.00 51.38 174 TYR A CA 1
ATOM 1408 C C . TYR A 1 174 ? 20.602 -13.477 11.973 1.00 51.38 174 TYR A C 1
ATOM 1410 O O . TYR A 1 174 ? 20.500 -12.824 13.004 1.00 51.38 174 TYR A O 1
ATOM 1418 N N . GLU A 1 175 ? 21.063 -14.735 11.989 1.00 50.69 175 GLU A N 1
ATOM 1419 C CA . GLU A 1 175 ? 21.381 -15.460 13.237 1.00 50.69 175 GLU A CA 1
ATOM 1420 C C . GLU A 1 175 ? 22.853 -15.344 13.676 1.00 50.69 175 GLU A C 1
ATOM 1422 O O . GLU A 1 175 ? 23.249 -15.943 14.673 1.00 50.69 175 GLU A O 1
ATOM 1427 N N . SER A 1 176 ? 23.686 -14.587 12.954 1.00 49.22 176 SER A N 1
ATOM 1428 C CA . SER A 1 176 ? 25.135 -14.534 13.199 1.00 49.22 176 SER A CA 1
ATOM 1429 C C . SER A 1 176 ? 25.691 -13.142 13.528 1.00 49.22 176 SER A C 1
ATOM 1431 O O . SER A 1 176 ? 26.874 -12.899 13.276 1.00 49.22 176 SER A O 1
ATOM 1433 N N . LYS A 1 177 ? 24.877 -12.221 14.053 1.00 42.66 177 LYS A N 1
ATOM 1434 C CA . LYS A 1 177 ? 25.349 -10.939 14.601 1.00 42.66 177 LYS A CA 1
ATOM 1435 C C . LYS A 1 177 ? 24.811 -10.701 16.001 1.00 42.66 177 LYS A C 1
ATOM 1437 O O . LYS A 1 177 ? 23.600 -10.925 16.198 1.00 42.66 177 LYS A O 1
#

Secondary structure (DSSP, 8-state):
--HHHHHHHHHHHHHHHHHHHHHTTS--------PPP-GGG------SS--SEEE-TTS-EEETTEE-----EE-THHHHGGGSTT-TT--THHHHHHHHHHTT--EEEEESS-SSGGGGHHHHH-HHHHHHHHHHHHHHHHHTT-EEEEES-SSTTHHHHHHT--HHHHHHTTS--

Sequence (177 aa):
MYTLLKTKLSIKYLLLSLFVFICLFSCGKEGKTEIPPDDDTEIPPKKDQYPGLSVSANGELLLNGVPYKGIGVNYFNGFTRTLDEGQYDDDSYKIGFAYLKERNVPFIRFSLAGYWPKNWDLYLTDKEKFFQNLDAFVKSAEEFEIGLIPSFFWHTPTVPDLVGEPVIYAARNYESK

pLDDT: mean 79.07, std 22.32, range [33.88, 98.62]

Foldseek 3Di:
DPVVVVVVVVVVVVVVVVVVVVVVVPDDPPPDPDPDPPPVPPPDPPDPWDPAWDADPVGFIDGRNHGDDADAEEPACLLLQCQDPPRVVPPCSLVVLQVCLVVVHQEYEYELQHAALSSCVCCVPPVPSSVVSVVVSVVSCVVSNYHYDYDPPPYQCRVCVNVVHDSVVVVPVVVPD

Radius of gyration: 31.33 Å; chains: 1; bounding box: 86×71×67 Å